Protein AF-A0A2T6LA10-F1 (afdb_monomer_lite)

Structure (mmCIF, N/CA/C/O backbone):
data_AF-A0A2T6LA10-F1
#
_entry.id   AF-A0A2T6LA10-F1
#
loop_
_atom_site.group_PDB
_atom_site.id
_atom_site.type_symbol
_atom_site.label_atom_id
_atom_site.label_alt_id
_atom_site.label_comp_id
_atom_site.label_asym_id
_atom_site.label_entity_id
_atom_site.label_seq_id
_atom_site.pdbx_PDB_ins_code
_atom_site.Cartn_x
_atom_site.Cartn_y
_atom_site.Cartn_z
_atom_site.occupancy
_atom_site.B_iso_or_equiv
_atom_site.auth_seq_id
_atom_site.auth_comp_id
_atom_site.auth_asym_id
_atom_site.auth_atom_id
_atom_site.pdbx_PDB_model_num
ATOM 1 N N . MET A 1 1 ? 22.976 -0.331 -1.181 1.00 59.19 1 MET A N 1
ATOM 2 C CA . MET A 1 1 ? 21.769 -0.810 -1.893 1.00 59.19 1 MET A CA 1
ATOM 3 C C . MET A 1 1 ? 21.667 0.001 -3.178 1.00 59.19 1 MET A C 1
ATOM 5 O O . MET A 1 1 ? 21.821 1.206 -3.095 1.00 59.19 1 MET A O 1
ATOM 9 N N . ASN A 1 2 ? 21.579 -0.635 -4.349 1.00 82.44 2 ASN A N 1
ATOM 10 C CA . ASN A 1 2 ? 21.622 0.056 -5.648 1.00 82.44 2 ASN A CA 1
ATOM 11 C C . ASN A 1 2 ? 20.239 0.647 -5.981 1.00 82.44 2 ASN A C 1
ATOM 13 O O . ASN A 1 2 ? 19.254 -0.093 -5.953 1.00 82.44 2 ASN A O 1
ATOM 17 N N . ASP A 1 3 ? 20.166 1.931 -6.332 1.00 78.12 3 ASP A N 1
ATOM 18 C CA . ASP A 1 3 ? 18.923 2.654 -6.649 1.00 78.12 3 ASP A CA 1
ATOM 19 C C . ASP A 1 3 ? 18.087 1.963 -7.738 1.00 78.12 3 ASP A C 1
ATOM 21 O O . ASP A 1 3 ? 16.858 1.926 -7.660 1.00 78.12 3 ASP A O 1
ATOM 25 N N . MET A 1 4 ? 18.737 1.310 -8.709 1.00 82.12 4 MET A N 1
ATOM 26 C CA . MET A 1 4 ? 18.035 0.536 -9.739 1.00 82.12 4 MET A CA 1
ATOM 27 C C . MET A 1 4 ? 17.335 -0.713 -9.189 1.00 82.12 4 MET A C 1
ATOM 29 O O . MET A 1 4 ? 16.299 -1.124 -9.708 1.00 82.12 4 MET A O 1
ATOM 33 N N . ALA A 1 5 ? 17.884 -1.340 -8.145 1.00 82.00 5 ALA A N 1
ATOM 34 C CA . ALA A 1 5 ? 17.240 -2.480 -7.497 1.00 82.00 5 ALA A CA 1
ATOM 35 C C . ALA A 1 5 ? 16.018 -2.029 -6.684 1.00 82.00 5 ALA A C 1
ATOM 37 O O . ALA A 1 5 ? 14.982 -2.688 -6.732 1.00 82.00 5 ALA A O 1
ATOM 38 N N . ALA A 1 6 ? 16.115 -0.876 -6.013 1.00 79.75 6 ALA A N 1
ATOM 39 C CA . ALA A 1 6 ? 14.994 -0.277 -5.296 1.00 79.75 6 ALA A CA 1
ATOM 40 C C . ALA A 1 6 ? 13.848 0.103 -6.251 1.00 79.75 6 ALA A C 1
ATOM 42 O O . ALA A 1 6 ? 12.697 -0.235 -5.990 1.00 79.75 6 ALA A O 1
ATOM 43 N N . GLN A 1 7 ? 14.153 0.720 -7.398 1.00 82.44 7 GLN A N 1
ATOM 44 C CA . GLN A 1 7 ? 13.140 1.066 -8.403 1.00 82.44 7 GLN A CA 1
ATOM 45 C C . GLN A 1 7 ? 12.428 -0.161 -8.986 1.00 82.44 7 GLN A C 1
ATOM 47 O O . GLN A 1 7 ? 11.208 -0.138 -9.140 1.00 82.44 7 GLN A O 1
ATOM 52 N N . ARG A 1 8 ? 13.160 -1.247 -9.269 1.00 84.56 8 ARG A N 1
ATOM 53 C CA . ARG A 1 8 ? 12.551 -2.501 -9.744 1.00 84.56 8 ARG A CA 1
ATOM 54 C C . ARG A 1 8 ? 11.641 -3.136 -8.698 1.00 84.56 8 ARG A C 1
ATOM 56 O O . ARG A 1 8 ? 10.538 -3.543 -9.040 1.00 84.56 8 ARG A O 1
ATOM 63 N N . ALA A 1 9 ? 12.075 -3.183 -7.439 1.00 85.06 9 ALA A N 1
ATOM 64 C CA . ALA A 1 9 ? 11.261 -3.723 -6.352 1.00 85.06 9 ALA A CA 1
ATOM 65 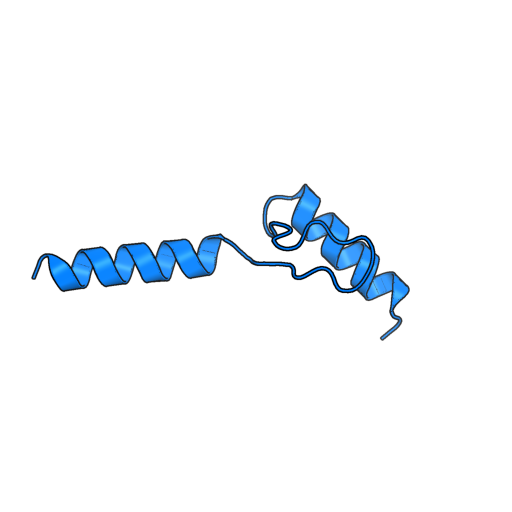C C . ALA A 1 9 ? 9.962 -2.921 -6.159 1.00 85.06 9 ALA A C 1
ATOM 67 O O . ALA A 1 9 ? 8.895 -3.508 -5.998 1.00 85.06 9 ALA A O 1
ATOM 68 N N . LEU A 1 10 ? 10.028 -1.587 -6.245 1.00 82.38 10 LEU A N 1
ATOM 69 C CA . LEU A 1 10 ? 8.840 -0.727 -6.196 1.00 82.38 10 LEU A CA 1
ATOM 70 C C . LEU A 1 10 ? 7.874 -1.013 -7.356 1.00 82.38 10 LEU A C 1
ATOM 72 O O . LEU A 1 10 ? 6.672 -1.109 -7.125 1.00 82.38 10 LEU A O 1
ATOM 76 N N . GLY A 1 11 ? 8.393 -1.210 -8.573 1.00 84.38 11 GLY A N 1
ATOM 77 C CA . GLY A 1 11 ? 7.589 -1.600 -9.736 1.00 84.38 11 GLY A CA 1
ATOM 78 C C . GLY A 1 11 ? 6.891 -2.950 -9.553 1.00 84.38 11 GLY A C 1
ATOM 79 O O . GLY A 1 11 ? 5.688 -3.041 -9.760 1.00 84.38 11 GLY A O 1
ATOM 80 N N . GLN A 1 12 ? 7.609 -3.969 -9.071 1.00 88.25 12 GLN A N 1
ATOM 81 C CA . GLN A 1 12 ? 7.037 -5.297 -8.801 1.00 88.25 12 GLN A CA 1
ATOM 82 C C . GLN A 1 12 ? 5.920 -5.253 -7.752 1.00 88.25 12 GLN A C 1
ATOM 84 O O . GLN A 1 12 ? 4.890 -5.905 -7.900 1.00 88.25 12 GLN A O 1
ATOM 89 N N . LEU A 1 13 ? 6.101 -4.463 -6.692 1.00 83.31 13 LEU A N 1
ATOM 90 C CA . LEU A 1 13 ? 5.083 -4.281 -5.657 1.00 83.31 13 LEU A CA 1
ATOM 91 C C . LEU A 1 13 ? 3.861 -3.511 -6.180 1.00 83.31 13 LEU A C 1
ATOM 93 O O . LEU A 1 13 ? 2.742 -3.768 -5.737 1.00 83.31 13 LEU A O 1
ATOM 97 N N . ALA A 1 14 ? 4.049 -2.589 -7.122 1.00 84.62 14 ALA A N 1
ATOM 98 C CA . ALA A 1 14 ? 2.946 -1.895 -7.776 1.00 84.62 14 ALA A CA 1
ATOM 99 C C . ALA A 1 14 ? 2.168 -2.811 -8.732 1.00 84.62 14 ALA A C 1
ATOM 101 O O . ALA A 1 14 ? 0.942 -2.851 -8.674 1.00 84.62 14 ALA A O 1
ATOM 102 N N . GLU A 1 15 ? 2.865 -3.602 -9.554 1.00 84.62 15 GLU A N 1
ATOM 103 C CA . GLU A 1 15 ? 2.251 -4.606 -10.438 1.00 84.62 15 GLU A CA 1
ATOM 104 C C . GLU A 1 15 ? 1.460 -5.656 -9.651 1.00 84.62 15 GLU A C 1
ATOM 106 O O . GLU A 1 15 ? 0.368 -6.048 -10.056 1.00 84.62 15 GLU A O 1
ATOM 111 N N . ALA A 1 16 ? 1.962 -6.057 -8.481 1.00 85.88 16 ALA A N 1
ATOM 112 C CA . ALA A 1 16 ? 1.265 -6.957 -7.566 1.00 85.88 16 ALA A CA 1
ATOM 113 C C . ALA A 1 16 ? 0.061 -6.309 -6.843 1.00 85.88 16 ALA A C 1
ATOM 115 O O . ALA A 1 16 ? -0.576 -6.960 -6.016 1.00 85.88 16 ALA A O 1
ATOM 116 N N . GLY A 1 17 ? -0.238 -5.027 -7.093 1.00 80.00 17 GLY A N 1
ATOM 117 C CA . GLY A 1 17 ? -1.323 -4.289 -6.437 1.00 80.00 17 GLY A CA 1
ATOM 118 C C . GLY A 1 17 ? -1.067 -3.977 -4.959 1.00 80.00 17 GLY A C 1
ATOM 119 O O . GLY A 1 17 ? -1.978 -3.564 -4.241 1.00 80.00 17 GLY A O 1
ATOM 120 N N . VAL A 1 18 ? 0.166 -4.174 -4.480 1.00 83.00 18 VAL A N 1
ATOM 121 C CA . VAL A 1 18 ? 0.573 -3.832 -3.113 1.00 83.00 18 VAL A CA 1
ATOM 122 C C . VAL A 1 18 ? 0.760 -2.322 -2.999 1.00 83.00 18 VAL A C 1
ATOM 124 O O . VAL A 1 18 ? 0.352 -1.729 -2.005 1.00 83.00 18 VAL A O 1
ATOM 127 N N . LEU A 1 19 ? 1.350 -1.674 -4.000 1.00 83.50 19 LEU A N 1
ATOM 128 C CA . LEU A 1 19 ? 1.554 -0.226 -4.009 1.00 83.50 19 LEU A CA 1
ATOM 129 C C . LEU A 1 19 ? 0.692 0.448 -5.074 1.00 83.50 19 LEU A C 1
ATOM 131 O O . LEU A 1 19 ? 0.561 -0.041 -6.189 1.00 83.50 19 LEU A O 1
ATOM 135 N N . GLU A 1 20 ? 0.166 1.619 -4.738 1.00 82.44 20 GLU A N 1
ATOM 136 C CA . GLU A 1 20 ? -0.491 2.528 -5.671 1.00 82.44 20 GLU A CA 1
ATOM 137 C C . GLU A 1 20 ? 0.380 3.784 -5.836 1.00 82.44 20 GLU A C 1
ATOM 139 O O . GLU A 1 20 ? 0.882 4.350 -4.857 1.00 82.44 20 GLU A O 1
ATOM 144 N N . GLU A 1 21 ? 0.581 4.226 -7.079 1.00 80.00 21 GLU A N 1
ATOM 145 C CA . GLU A 1 21 ? 1.250 5.495 -7.383 1.00 80.00 21 GLU A CA 1
ATOM 146 C C . GLU A 1 21 ? 0.278 6.652 -7.125 1.00 80.00 21 GLU A C 1
ATOM 148 O O . GLU A 1 21 ? -0.801 6.712 -7.712 1.00 80.00 21 GLU A O 1
ATOM 153 N N . ARG A 1 22 ? 0.644 7.582 -6.235 1.00 80.25 22 ARG A N 1
ATOM 154 C CA . ARG A 1 22 ? -0.232 8.707 -5.848 1.00 80.25 22 ARG A CA 1
ATOM 155 C C . ARG A 1 22 ? 0.075 9.995 -6.591 1.00 80.25 22 ARG A C 1
ATOM 157 O O . ARG A 1 22 ? -0.808 10.825 -6.780 1.00 80.25 22 ARG A O 1
ATOM 164 N N . THR A 1 23 ? 1.326 10.178 -6.990 1.00 68.94 23 THR A N 1
ATOM 165 C CA . THR A 1 23 ? 1.785 11.365 -7.701 1.00 68.94 23 THR A CA 1
ATOM 166 C C . THR A 1 23 ? 2.182 10.923 -9.099 1.00 68.94 23 THR A C 1
ATOM 168 O O . THR A 1 23 ? 3.238 10.328 -9.262 1.00 68.94 23 THR A O 1
ATOM 171 N N . GLY A 1 24 ? 1.342 11.186 -10.107 1.00 64.38 24 GLY A N 1
ATOM 172 C CA . GLY A 1 24 ? 1.575 10.827 -11.520 1.00 64.38 24 GLY A CA 1
ATOM 173 C C . GLY A 1 24 ? 2.750 11.568 -12.184 1.00 64.38 24 GLY A C 1
ATOM 174 O O . GLY A 1 24 ? 2.689 11.944 -13.352 1.00 64.38 24 GLY A O 1
ATOM 175 N N . LEU A 1 25 ? 3.805 11.853 -11.423 1.00 68.81 25 LEU A N 1
ATOM 176 C CA . LEU A 1 25 ? 5.009 12.552 -11.833 1.00 68.81 25 LEU A CA 1
ATOM 177 C C . LEU A 1 25 ? 6.049 11.548 -12.351 1.00 68.81 25 LEU A C 1
ATOM 179 O O . LEU A 1 25 ? 6.239 10.454 -11.820 1.00 68.81 25 LEU A O 1
ATOM 183 N N . ARG A 1 26 ? 6.801 11.942 -13.386 1.00 64.19 26 ARG A N 1
ATOM 184 C CA . ARG A 1 26 ? 7.912 11.136 -13.935 1.00 64.19 26 ARG A CA 1
ATOM 185 C C . ARG A 1 26 ? 9.143 11.070 -13.021 1.00 64.19 26 ARG A C 1
ATOM 187 O O . ARG A 1 26 ? 9.959 10.169 -13.180 1.00 64.19 26 ARG A O 1
ATOM 194 N N . ARG A 1 27 ? 9.304 12.028 -12.105 1.00 65.06 27 ARG A N 1
ATOM 195 C CA . ARG A 1 27 ? 10.374 12.113 -11.094 1.00 65.06 27 ARG A CA 1
ATOM 196 C C . ARG A 1 27 ? 9.726 12.452 -9.746 1.00 65.06 27 ARG A C 1
ATOM 198 O O . ARG A 1 27 ? 8.775 13.224 -9.734 1.00 65.06 27 ARG A O 1
ATOM 205 N N . ASN A 1 28 ? 10.228 11.881 -8.647 1.00 69.62 28 ASN A N 1
ATOM 206 C CA . ASN A 1 28 ? 9.653 11.975 -7.289 1.00 69.62 28 ASN A CA 1
ATOM 207 C C . ASN A 1 28 ? 8.278 11.294 -7.120 1.00 69.62 28 ASN A C 1
ATOM 209 O O . ASN A 1 28 ? 7.348 11.875 -6.556 1.00 69.62 28 ASN A O 1
ATOM 213 N N . ARG A 1 29 ? 8.136 10.052 -7.605 1.00 73.88 29 ARG A N 1
ATOM 214 C CA . ARG A 1 29 ? 6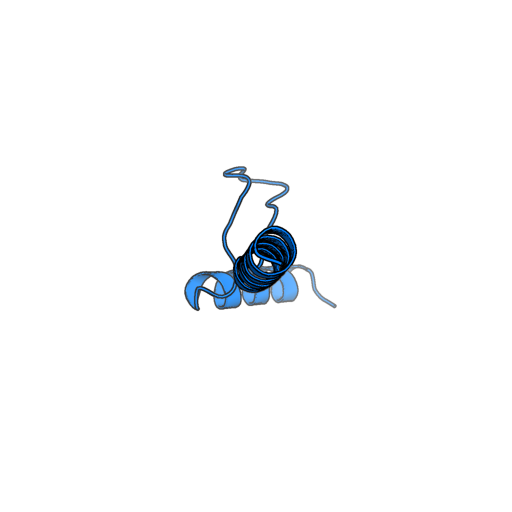.926 9.255 -7.349 1.00 73.88 29 ARG A CA 1
ATOM 215 C C . ARG A 1 29 ? 6.794 8.919 -5.877 1.00 73.88 29 ARG A C 1
ATOM 217 O O . ARG A 1 29 ? 7.728 8.403 -5.266 1.00 73.88 29 ARG A O 1
ATOM 224 N N . VAL A 1 30 ? 5.599 9.152 -5.358 1.00 79.50 30 VAL A N 1
ATOM 225 C CA . VAL A 1 30 ? 5.185 8.683 -4.045 1.00 79.50 30 VAL A CA 1
ATOM 226 C C . VAL A 1 30 ? 4.379 7.410 -4.248 1.00 79.50 30 VAL A C 1
ATOM 228 O O . VAL A 1 30 ? 3.323 7.419 -4.886 1.00 79.50 30 VAL A O 1
ATOM 231 N N . TRP A 1 31 ? 4.902 6.322 -3.696 1.00 78.44 31 TRP A N 1
ATOM 232 C CA . TRP A 1 31 ? 4.234 5.030 -3.643 1.00 78.44 31 TRP A CA 1
ATOM 233 C C . TRP A 1 31 ? 3.542 4.882 -2.300 1.00 78.44 31 TRP A C 1
ATOM 235 O O . TRP A 1 31 ? 4.136 5.161 -1.257 1.00 78.44 31 TRP A O 1
ATOM 245 N N . GLN A 1 32 ? 2.297 4.426 -2.320 1.00 80.75 32 GLN A N 1
ATOM 246 C CA . GLN A 1 32 ? 1.511 4.242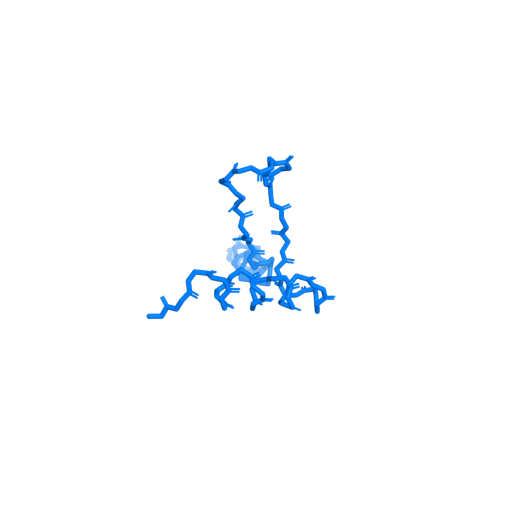 -1.114 1.00 80.75 32 GLN A CA 1
ATOM 247 C C . GLN A 1 32 ? 0.946 2.828 -1.062 1.00 80.7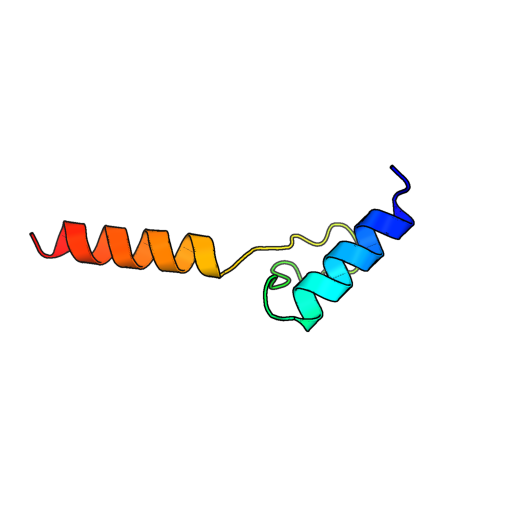5 32 GLN A C 1
ATOM 249 O O . GLN A 1 32 ? 0.323 2.366 -2.011 1.00 80.75 32 GLN A O 1
ATOM 254 N N . HIS A 1 33 ? 1.102 2.152 0.075 1.00 81.12 33 HIS A N 1
ATOM 255 C CA . HIS A 1 33 ? 0.372 0.916 0.329 1.00 81.12 33 HIS A CA 1
ATOM 256 C C . HIS A 1 33 ? -1.069 1.257 0.727 1.00 81.12 33 HIS A C 1
ATOM 258 O O . HIS A 1 33 ? -1.305 1.810 1.800 1.00 81.12 33 HIS A O 1
ATOM 264 N N . ALA A 1 34 ? -2.053 0.955 -0.120 1.00 72.56 34 ALA A N 1
ATOM 265 C CA . ALA A 1 34 ? -3.449 1.275 0.185 1.00 72.56 34 ALA A CA 1
ATOM 266 C C . ALA A 1 34 ? -4.012 0.442 1.353 1.00 72.56 34 ALA A C 1
ATOM 268 O O . ALA A 1 34 ? -4.934 0.888 2.035 1.00 72.56 34 ALA A O 1
ATOM 269 N N . GLY A 1 35 ? -3.441 -0.738 1.626 1.00 76.75 35 GLY A N 1
ATOM 270 C CA . GLY A 1 35 ? -3.901 -1.639 2.687 1.00 76.75 35 GLY A CA 1
ATOM 271 C C . GLY A 1 35 ? -3.815 -1.030 4.087 1.00 76.75 35 GLY A C 1
ATOM 272 O O . GLY A 1 35 ? -4.760 -1.155 4.866 1.00 76.75 35 GLY A O 1
ATOM 273 N N . ILE A 1 36 ? -2.733 -0.305 4.389 1.00 77.69 36 ILE A N 1
ATOM 274 C CA . ILE A 1 36 ? -2.557 0.289 5.721 1.00 77.69 36 ILE A CA 1
ATOM 275 C C . ILE A 1 36 ? -3.556 1.420 5.975 1.00 77.69 36 ILE A C 1
ATOM 277 O O . ILE A 1 36 ? -4.119 1.496 7.062 1.00 77.69 36 ILE A O 1
ATOM 281 N N . LEU A 1 37 ? -3.851 2.247 4.967 1.00 77.69 37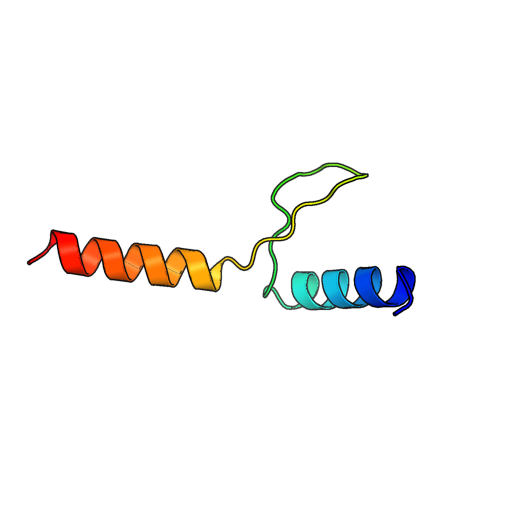 LEU A N 1
ATOM 282 C CA . LEU A 1 37 ? -4.856 3.300 5.120 1.00 77.69 37 LEU A CA 1
ATOM 283 C C . LEU A 1 37 ? -6.264 2.722 5.248 1.00 77.69 37 LEU A C 1
ATOM 285 O O . LEU A 1 37 ? -6.998 3.139 6.134 1.00 77.69 37 LEU A O 1
ATOM 289 N N . ARG A 1 38 ? -6.617 1.700 4.455 1.00 81.25 38 ARG A N 1
ATOM 290 C CA . ARG A 1 38 ? -7.927 1.035 4.574 1.00 81.25 38 ARG A CA 1
ATOM 291 C C . ARG A 1 38 ? -8.139 0.421 5.958 1.00 81.25 38 ARG A C 1
ATOM 293 O O . ARG A 1 38 ? -9.246 0.484 6.486 1.00 81.25 38 ARG A O 1
ATOM 300 N N . LEU A 1 39 ? -7.096 -0.164 6.551 1.00 85.38 39 LEU A N 1
ATOM 301 C CA . LEU A 1 39 ? -7.158 -0.702 7.911 1.00 85.38 39 LEU A CA 1
ATOM 302 C C . LEU A 1 39 ? -7.403 0.408 8.941 1.00 85.38 39 LEU A C 1
ATOM 304 O O . LEU A 1 39 ? -8.253 0.253 9.818 1.00 85.38 39 LEU A O 1
ATOM 308 N N . LEU A 1 40 ? -6.684 1.526 8.820 1.00 85.19 40 LEU A N 1
ATOM 309 C CA . LEU A 1 40 ? -6.857 2.685 9.696 1.00 85.19 40 LEU A CA 1
ATOM 310 C C . LEU A 1 40 ? -8.250 3.312 9.539 1.00 85.19 40 LEU A C 1
ATOM 312 O O . LEU A 1 40 ? -8.879 3.646 10.542 1.00 85.19 40 LEU A O 1
ATOM 316 N N . ASP A 1 41 ? -8.775 3.389 8.317 1.00 85.31 41 ASP A N 1
ATOM 317 C CA . ASP A 1 41 ? -10.132 3.866 8.041 1.00 85.31 41 ASP A CA 1
ATOM 318 C C . ASP A 1 41 ? -11.189 2.936 8.647 1.00 85.31 41 ASP A C 1
ATOM 320 O O . ASP A 1 41 ? -12.128 3.397 9.298 1.00 85.31 41 ASP A O 1
ATOM 324 N N . ALA A 1 42 ? -11.030 1.619 8.489 1.00 87.69 42 ALA A N 1
ATOM 325 C CA . ALA A 1 42 ? -11.926 0.630 9.084 1.00 87.69 42 ALA A CA 1
ATOM 326 C C . ALA A 1 42 ? -11.908 0.702 10.618 1.00 87.69 42 ALA A C 1
ATOM 328 O O . ALA A 1 42 ? -12.957 0.634 11.266 1.00 87.69 42 ALA A O 1
ATOM 329 N N . TYR A 1 43 ? -10.726 0.896 11.204 1.00 86.38 43 TYR A N 1
ATOM 330 C CA . TYR A 1 43 ? -10.574 1.102 12.637 1.00 86.38 43 TYR A CA 1
ATOM 331 C C . TYR A 1 43 ? -11.260 2.394 13.108 1.00 86.38 43 TYR A C 1
ATOM 333 O O . TYR A 1 43 ? -12.035 2.367 14.064 1.00 86.38 43 TYR A O 1
ATOM 341 N N . ALA A 1 44 ? -11.068 3.511 12.402 1.00 87.38 44 ALA A N 1
ATOM 342 C CA . ALA A 1 44 ? -11.730 4.777 12.710 1.00 87.38 44 ALA A CA 1
ATOM 343 C C . ALA A 1 44 ? -13.262 4.687 12.576 1.00 87.38 44 ALA A C 1
ATOM 345 O O . ALA A 1 44 ? -13.991 5.230 13.406 1.00 87.38 44 ALA A O 1
ATOM 346 N N . GLN A 1 45 ? -13.772 3.967 11.572 1.00 91.50 45 GLN A N 1
ATOM 347 C CA . GLN A 1 45 ? -15.207 3.701 11.425 1.00 91.50 45 GLN A CA 1
ATOM 348 C C . GLN A 1 45 ? -15.762 2.859 12.575 1.00 91.50 45 GLN A C 1
ATOM 350 O O . GLN A 1 45 ? -16.883 3.102 13.017 1.00 91.50 45 GLN A O 1
ATOM 355 N N . ARG A 1 46 ? -14.992 1.882 13.070 1.00 90.06 46 ARG A N 1
ATOM 356 C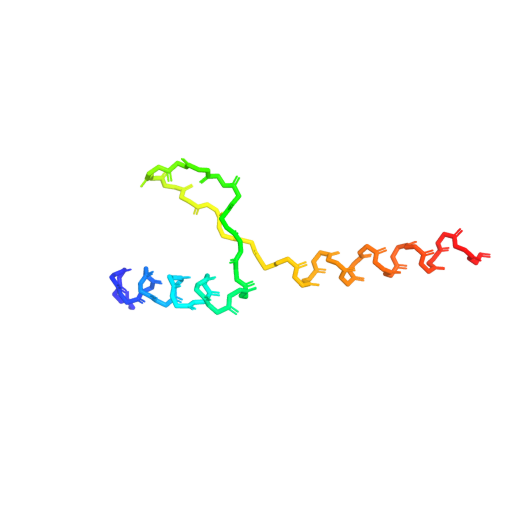 CA . ARG A 1 46 ? -15.365 1.094 14.249 1.00 90.06 46 ARG A CA 1
ATOM 357 C C . ARG A 1 46 ? -15.427 1.966 15.501 1.00 90.06 46 ARG A C 1
ATOM 359 O O . ARG A 1 46 ? -16.399 1.862 16.237 1.00 90.06 46 ARG A O 1
ATOM 366 N N . LEU A 1 47 ? -14.441 2.839 15.712 1.00 87.88 47 LEU A N 1
ATOM 367 C CA . LEU A 1 47 ? -14.419 3.769 16.846 1.00 87.88 47 LEU A CA 1
ATOM 368 C C . LEU A 1 47 ? -15.570 4.780 16.812 1.00 87.88 47 LEU A C 1
ATOM 370 O O . LEU A 1 47 ? -16.118 5.097 17.853 1.00 87.88 47 LEU A O 1
ATOM 374 N N . ARG A 1 48 ? -15.960 5.270 15.630 1.00 80.88 48 ARG A N 1
ATOM 375 C CA . ARG A 1 48 ? -17.081 6.218 15.477 1.00 80.88 48 ARG A CA 1
ATOM 376 C C . ARG A 1 48 ? -18.466 5.601 15.687 1.00 80.88 48 ARG A C 1
ATOM 378 O O . ARG A 1 48 ? -19.438 6.345 15.769 1.00 80.88 48 ARG A O 1
ATOM 385 N N . ARG A 1 49 ? -18.574 4.269 15.680 1.00 69.75 49 ARG A N 1
ATOM 386 C CA . ARG A 1 49 ? -19.834 3.536 15.896 1.00 69.75 49 ARG A CA 1
ATOM 387 C C . ARG A 1 49 ? -20.013 3.044 17.339 1.00 69.75 49 ARG A C 1
ATOM 389 O O . ARG A 1 49 ? -21.035 2.418 17.603 1.00 69.75 49 ARG A O 1
ATOM 396 N N . GLY A 1 50 ? -19.035 3.270 18.219 1.00 60.59 50 GLY A N 1
ATOM 397 C CA . GLY A 1 50 ? -19.142 3.035 19.664 1.00 60.59 50 GLY A CA 1
ATOM 398 C C . GLY A 1 50 ? -19.422 4.337 20.391 1.00 60.59 50 GLY A C 1
ATOM 399 O O . GLY A 1 50 ? -20.217 4.288 21.350 1.00 60.59 50 GLY A O 1
#

Sequence (50 aa):
MNDMAAQRALGQLAEAGVLEERTGLRRNRVWQHAGILRLLDAYAQRLRRG

pLDDT: mean 79.54, std 7.63, range [59.19, 91.5]

Foldseek 3Di:
DDPVVVVVVLVVCVVVVQWDFDDPDPPDTDIDRVVVVVVVVVVVVVVVVD

Secondary structure (DSSP, 8-state):
--HHHHHHHHHHHHHTTSEEE-S--SSSPPEEEHHHHHHHHHHHHHHTT-

Radius of gyration: 14.75 Å; chains: 1; bounding box: 42×20×34 Å